Protein AF-A0A848YBZ4-F1 (afdb_monomer_lite)

pLDDT: mean 90.01, std 12.54, range [39.25, 97.88]

Sequence (91 aa):
ARVETELDWLDDVIADGRPFLAGDKFTRADIAVASLLSPFARPDAMPLYQRMEFPPNLAADLARWQSRPTLQWVANIYTHHRKRSPRSTPR

Radius of gyration: 14.21 Å; chains: 1; bounding box: 45×28×31 Å

Structure (mmCIF, N/CA/C/O backbone):
data_AF-A0A848YBZ4-F1
#
_entry.id   AF-A0A848YBZ4-F1
#
loop_
_atom_site.group_PDB
_atom_site.id
_atom_site.type_symbol
_atom_site.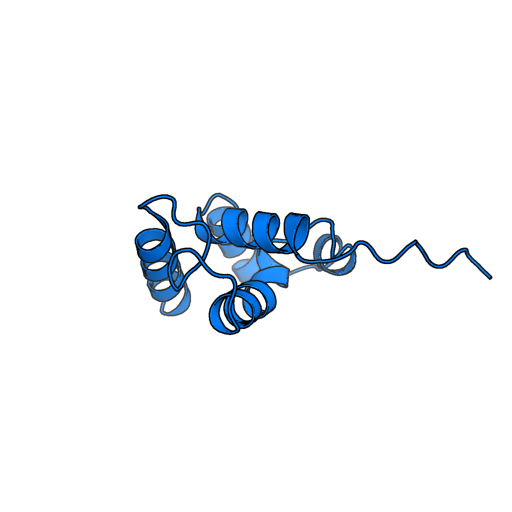label_atom_id
_atom_site.label_alt_id
_atom_site.label_comp_id
_atom_site.label_asym_id
_atom_site.label_entity_id
_atom_site.label_seq_id
_atom_site.pdbx_PDB_ins_code
_atom_site.Cartn_x
_atom_site.Cartn_y
_atom_site.Cartn_z
_atom_site.occupancy
_atom_site.B_iso_or_equiv
_atom_site.auth_seq_id
_atom_site.auth_comp_id
_atom_site.auth_asym_id
_atom_site.auth_atom_id
_atom_site.pdbx_PDB_model_num
ATOM 1 N N . ALA A 1 1 ? -1.676 -13.000 -12.623 1.00 82.38 1 ALA A N 1
ATOM 2 C CA . ALA A 1 1 ? -0.849 -13.967 -11.841 1.00 82.38 1 ALA A CA 1
ATOM 3 C C . ALA A 1 1 ? -1.304 -14.005 -10.374 1.00 82.38 1 ALA A C 1
ATOM 5 O O . ALA A 1 1 ? -2.046 -13.114 -9.992 1.00 82.38 1 ALA A O 1
ATOM 6 N N . ARG A 1 2 ? -0.875 -14.972 -9.532 1.00 94.00 2 ARG A N 1
ATOM 7 C CA . ARG A 1 2 ? -1.336 -15.062 -8.119 1.00 94.00 2 ARG A CA 1
ATOM 8 C C . ARG A 1 2 ? -1.152 -13.751 -7.343 1.00 94.00 2 ARG A C 1
ATOM 10 O O . ARG A 1 2 ? -2.053 -13.367 -6.618 1.00 94.00 2 ARG A O 1
ATOM 17 N N . VAL A 1 3 ? -0.028 -13.057 -7.535 1.00 92.62 3 VAL A N 1
ATOM 18 C CA . VAL A 1 3 ? 0.242 -11.758 -6.890 1.00 92.62 3 VAL A CA 1
ATOM 19 C C . VAL A 1 3 ? -0.790 -10.700 -7.279 1.00 92.62 3 VAL A C 1
ATOM 21 O O . VAL A 1 3 ? -1.275 -9.988 -6.413 1.00 92.62 3 VAL A O 1
ATOM 24 N N . GLU A 1 4 ? -1.159 -10.614 -8.557 1.00 94.06 4 GLU A N 1
ATOM 25 C CA . GLU A 1 4 ? -2.151 -9.635 -9.019 1.00 94.06 4 GLU A CA 1
ATOM 26 C C . GLU A 1 4 ? -3.521 -9.902 -8.402 1.00 94.06 4 GLU A C 1
ATOM 28 O O . GLU A 1 4 ? -4.131 -8.964 -7.918 1.00 94.06 4 GLU A O 1
ATOM 33 N N . THR A 1 5 ? -3.944 -11.166 -8.307 1.00 96.94 5 THR A N 1
ATOM 34 C CA . THR A 1 5 ? -5.208 -11.529 -7.648 1.00 96.94 5 THR A CA 1
ATOM 35 C C . THR A 1 5 ? -5.2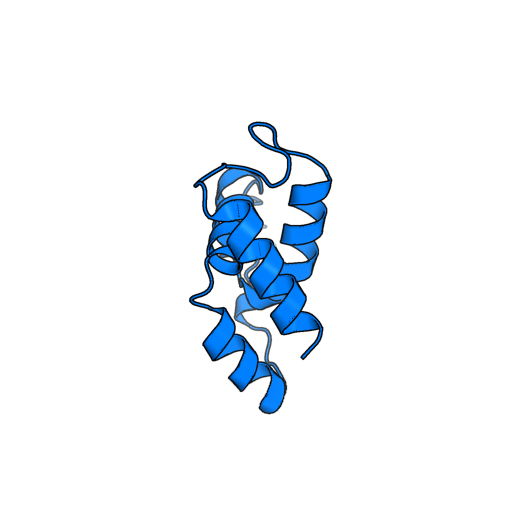35 -11.122 -6.172 1.00 96.94 5 THR A C 1
ATOM 37 O O . THR A 1 5 ? -6.258 -10.655 -5.686 1.00 96.94 5 THR A O 1
ATOM 40 N N . GLU A 1 6 ? -4.120 -11.268 -5.450 1.00 96.88 6 GLU A N 1
ATOM 41 C CA . GLU A 1 6 ? -4.039 -10.809 -4.054 1.00 96.88 6 GLU A CA 1
ATOM 42 C C . GLU A 1 6 ? -4.030 -9.278 -3.946 1.00 96.88 6 GLU A C 1
ATOM 44 O O . GLU A 1 6 ? -4.582 -8.725 -2.999 1.00 96.88 6 GLU A O 1
ATOM 49 N N . LEU A 1 7 ? -3.423 -8.581 -4.913 1.00 97.06 7 LEU A N 1
ATOM 50 C CA . LEU A 1 7 ? -3.474 -7.119 -4.979 1.00 97.06 7 LEU A CA 1
ATOM 51 C C . LEU A 1 7 ? -4.880 -6.617 -5.340 1.00 97.06 7 LEU A C 1
ATOM 53 O O . LEU A 1 7 ? -5.306 -5.616 -4.777 1.00 97.06 7 LEU A O 1
ATOM 57 N N . ASP A 1 8 ? -5.601 -7.312 -6.227 1.00 97.81 8 ASP A N 1
ATOM 58 C CA . ASP A 1 8 ? -7.003 -7.020 -6.557 1.00 97.81 8 ASP A CA 1
ATOM 59 C C . ASP A 1 8 ? -7.870 -7.159 -5.298 1.00 97.81 8 ASP A C 1
ATOM 61 O O . ASP A 1 8 ? -8.609 -6.245 -4.944 1.00 97.81 8 ASP A O 1
ATOM 65 N N . TRP A 1 9 ? -7.702 -8.257 -4.555 1.00 97.38 9 TRP A N 1
ATOM 66 C CA . TRP A 1 9 ? -8.414 -8.467 -3.296 1.00 97.38 9 TRP A CA 1
ATOM 67 C C . TRP A 1 9 ? -8.090 -7.398 -2.243 1.00 97.38 9 TRP A C 1
ATOM 69 O O . TRP A 1 9 ? -8.994 -6.918 -1.561 1.00 97.38 9 TRP A O 1
ATOM 79 N N . LEU A 1 10 ? -6.821 -6.996 -2.099 1.00 97.69 10 LEU A N 1
ATOM 80 C CA . LEU A 1 10 ? -6.451 -5.918 -1.177 1.00 97.69 10 LEU A CA 1
ATOM 81 C C . LEU A 1 10 ? -7.066 -4.576 -1.585 1.00 97.69 10 LEU A C 1
ATOM 83 O O . LEU A 1 10 ? -7.536 -3.855 -0.706 1.00 97.69 10 LEU A O 1
ATOM 87 N N . ASP A 1 11 ? -7.100 -4.268 -2.886 1.00 97.88 11 ASP A N 1
ATOM 88 C CA . ASP A 1 11 ? -7.744 -3.058 -3.402 1.00 97.88 11 ASP A CA 1
ATOM 89 C C . ASP A 1 11 ? -9.242 -3.048 -3.049 1.00 97.88 11 ASP A C 1
ATOM 91 O O . ASP A 1 11 ? -9.738 -2.029 -2.568 1.00 97.88 11 ASP A O 1
ATOM 95 N N . ASP A 1 12 ? -9.935 -4.184 -3.182 1.00 97.44 12 ASP A N 1
ATOM 96 C CA . ASP A 1 12 ? -11.341 -4.333 -2.784 1.00 97.44 12 ASP A CA 1
ATOM 97 C C . ASP A 1 12 ? -11.543 -4.174 -1.267 1.00 97.44 12 ASP A C 1
ATOM 99 O O . ASP A 1 12 ? -12.497 -3.530 -0.823 1.00 97.44 12 ASP A O 1
ATOM 103 N N . VAL A 1 13 ? -10.640 -4.727 -0.448 1.00 95.75 13 VAL A N 1
ATOM 104 C CA . VAL A 1 13 ? -10.715 -4.635 1.022 1.00 95.75 13 VAL A CA 1
ATOM 105 C C . VAL A 1 13 ? -10.662 -3.188 1.506 1.00 95.75 13 VAL A C 1
ATOM 107 O O . VAL A 1 13 ? -11.323 -2.862 2.492 1.00 95.75 13 VAL A O 1
ATOM 110 N N . ILE A 1 14 ? -9.883 -2.331 0.844 1.00 96.50 14 ILE A N 1
ATOM 111 C CA . ILE A 1 14 ? -9.719 -0.920 1.225 1.00 96.50 14 ILE A CA 1
ATOM 112 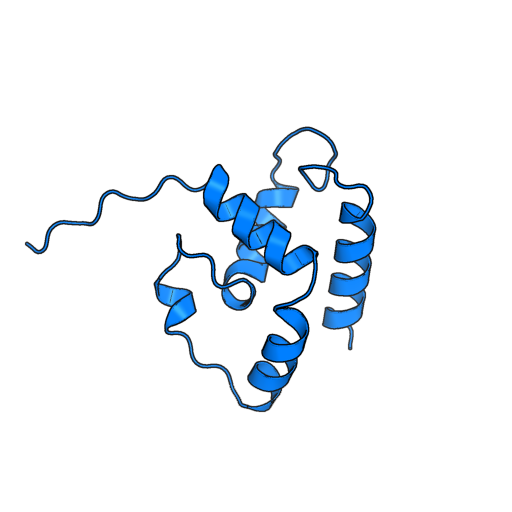C C . ILE A 1 14 ? -10.602 0.038 0.414 1.00 96.50 14 ILE A C 1
ATOM 114 O O . ILE A 1 14 ? -10.570 1.246 0.656 1.00 96.50 14 ILE A O 1
ATOM 118 N N . ALA A 1 15 ? -11.391 -0.473 -0.536 1.00 96.19 15 ALA A N 1
ATOM 119 C CA . ALA A 1 15 ? -12.191 0.336 -1.456 1.00 96.19 15 ALA A CA 1
ATOM 120 C C . ALA A 1 15 ? -13.250 1.202 -0.753 1.00 96.19 15 ALA A C 1
ATOM 122 O O . ALA A 1 15 ? -13.657 2.235 -1.283 1.00 96.19 15 ALA A O 1
ATOM 123 N N . ASP A 1 16 ? -13.679 0.816 0.451 1.00 94.12 16 ASP A N 1
ATOM 124 C CA . ASP A 1 16 ? -14.628 1.581 1.267 1.00 94.12 16 ASP A CA 1
ATOM 125 C C . ASP A 1 16 ? -13.996 2.772 2.012 1.00 94.12 16 ASP A C 1
ATOM 127 O O . ASP A 1 16 ? -14.680 3.472 2.759 1.00 94.12 16 ASP A O 1
ATOM 131 N N . GLY A 1 17 ? -12.699 3.023 1.810 1.00 92.44 17 GLY A N 1
ATOM 132 C CA . GLY A 1 17 ? -11.985 4.143 2.413 1.00 92.44 17 GLY A CA 1
ATOM 133 C C . GLY A 1 17 ? -11.624 3.933 3.883 1.00 92.44 17 GLY A C 1
ATOM 134 O O . GLY A 1 17 ? -11.238 4.894 4.554 1.00 92.44 17 GLY A O 1
ATOM 135 N N . ARG A 1 18 ? -11.731 2.701 4.403 1.00 93.75 18 ARG A N 1
ATOM 136 C CA . ARG A 1 18 ? -11.260 2.376 5.754 1.00 93.75 18 ARG A CA 1
ATOM 137 C C . ARG A 1 18 ? -9.780 2.747 5.933 1.00 93.75 18 ARG A C 1
ATOM 139 O O . ARG A 1 18 ? -8.979 2.583 5.010 1.00 93.75 18 ARG A O 1
ATOM 146 N N . PRO A 1 19 ? -9.373 3.198 7.131 1.00 94.06 19 PRO A N 1
ATOM 147 C CA . PRO A 1 19 ? -7.982 3.570 7.370 1.00 94.06 19 PRO A CA 1
ATOM 148 C C . PRO A 1 19 ? -7.053 2.348 7.444 1.00 94.06 19 PRO A C 1
ATOM 150 O O . PRO A 1 19 ? -5.880 2.452 7.083 1.00 94.06 19 PRO A O 1
ATOM 153 N N . PHE A 1 20 ? -7.561 1.193 7.890 1.00 96.75 20 PHE A N 1
ATOM 154 C CA . PHE A 1 20 ? -6.781 -0.016 8.165 1.00 96.75 20 PHE A CA 1
ATOM 155 C C . PHE A 1 20 ? -7.513 -1.277 7.699 1.00 96.75 20 PHE A C 1
ATOM 157 O O . PHE A 1 20 ? -8.735 -1.298 7.571 1.00 96.75 20 PHE A O 1
ATOM 164 N N . LEU A 1 21 ? -6.780 -2.369 7.497 1.00 96.12 21 LEU A N 1
ATOM 165 C CA . LEU A 1 21 ? -7.312 -3.626 6.962 1.00 96.12 21 LEU A CA 1
ATOM 166 C C . LEU A 1 21 ? -8.365 -4.264 7.879 1.00 96.12 21 LEU A C 1
ATOM 168 O O . LEU A 1 21 ? -9.325 -4.866 7.400 1.00 96.12 21 LEU A O 1
ATOM 172 N N . ALA A 1 22 ? -8.207 -4.103 9.196 1.00 92.94 22 ALA A N 1
ATOM 173 C CA . ALA A 1 22 ? -9.115 -4.627 10.217 1.00 92.94 22 ALA A CA 1
ATOM 174 C C . ALA A 1 22 ? -10.112 -3.571 10.744 1.00 92.94 22 ALA A C 1
ATOM 176 O O . ALA A 1 22 ? -10.540 -3.649 11.896 1.00 92.94 22 ALA A O 1
ATOM 177 N N . GLY A 1 23 ? -10.468 -2.578 9.921 1.00 89.75 23 GLY A N 1
ATOM 178 C CA . GLY A 1 23 ? -11.433 -1.532 10.263 1.00 89.75 23 GLY A CA 1
ATOM 179 C C . GLY A 1 23 ? -10.764 -0.231 10.708 1.00 89.75 23 GLY A C 1
ATOM 180 O O . GLY A 1 23 ? -9.991 0.364 9.962 1.00 89.75 23 GLY A O 1
ATOM 181 N N . ASP A 1 24 ? -11.087 0.241 11.912 1.00 93.12 24 ASP A N 1
ATOM 182 C CA . ASP A 1 24 ? -10.716 1.572 12.416 1.00 93.12 24 ASP A CA 1
ATOM 183 C C . ASP A 1 24 ? -9.436 1.597 13.270 1.00 93.12 24 ASP A C 1
ATOM 185 O O . ASP A 1 24 ? -8.965 2.666 13.663 1.00 93.12 24 ASP A O 1
ATOM 189 N N . LYS A 1 25 ? -8.833 0.433 13.537 1.00 94.88 25 LYS A N 1
ATOM 190 C CA . LYS A 1 25 ? -7.630 0.302 14.371 1.00 94.88 25 LYS A CA 1
ATOM 191 C C . LYS A 1 25 ? -6.440 -0.213 13.581 1.00 94.88 25 LYS A C 1
ATOM 193 O O . LYS A 1 25 ? -6.558 -1.162 12.815 1.00 94.88 25 LYS A O 1
ATOM 198 N N . PHE A 1 26 ? -5.274 0.366 13.858 1.00 96.69 26 PHE A N 1
ATOM 199 C CA . PHE A 1 26 ? -4.000 -0.112 13.332 1.00 96.69 26 PHE A CA 1
ATOM 200 C C . PHE A 1 26 ? -3.582 -1.407 14.036 1.00 96.69 26 PHE A C 1
ATOM 202 O O . PHE A 1 26 ? -3.521 -1.471 15.267 1.00 96.69 26 PHE A O 1
ATOM 209 N N . THR A 1 27 ? -3.275 -2.442 13.260 1.00 96.81 27 THR A N 1
ATOM 210 C CA . THR A 1 27 ? -3.002 -3.791 13.758 1.00 96.81 27 THR A CA 1
ATOM 211 C C . THR A 1 27 ? -1.754 -4.412 13.130 1.00 96.81 27 THR A C 1
ATOM 213 O O . THR A 1 27 ? -1.085 -3.859 12.259 1.00 96.81 27 THR A O 1
ATOM 216 N N . ARG A 1 28 ? -1.442 -5.638 13.565 1.00 97.50 28 ARG A N 1
ATOM 217 C CA . ARG A 1 28 ? -0.380 -6.459 12.969 1.00 97.50 28 ARG A CA 1
ATOM 218 C C . ARG A 1 28 ? -0.646 -6.803 11.502 1.00 97.50 28 ARG A C 1
ATOM 220 O O . ARG A 1 28 ? 0.322 -7.005 10.778 1.00 97.50 28 ARG A O 1
ATOM 227 N N . ALA A 1 29 ? -1.909 -6.860 11.071 1.00 97.06 29 ALA A N 1
ATOM 228 C CA . ALA A 1 29 ? -2.239 -7.099 9.668 1.00 97.06 29 ALA A CA 1
ATOM 229 C C . ALA A 1 29 ? -1.705 -5.957 8.794 1.00 97.06 29 ALA A C 1
ATOM 231 O O . ALA A 1 29 ? -1.047 -6.203 7.786 1.00 97.06 29 ALA A O 1
ATOM 232 N N . ASP A 1 30 ? -1.886 -4.717 9.249 1.00 97.69 30 ASP A N 1
ATOM 233 C CA . ASP A 1 30 ? -1.431 -3.530 8.532 1.00 97.69 30 ASP A CA 1
ATOM 234 C C . ASP A 1 30 ? 0.092 -3.475 8.443 1.00 97.69 30 ASP A C 1
ATOM 236 O O . ASP A 1 30 ? 0.653 -3.241 7.375 1.00 97.69 30 ASP A O 1
ATOM 240 N N . ILE A 1 31 ? 0.771 -3.773 9.556 1.00 97.25 31 ILE A N 1
ATOM 241 C CA . ILE A 1 31 ? 2.234 -3.867 9.597 1.00 97.25 31 ILE A CA 1
ATOM 242 C C . ILE A 1 31 ? 2.732 -4.930 8.616 1.00 97.25 31 ILE A C 1
ATOM 244 O O . ILE A 1 31 ? 3.698 -4.681 7.895 1.00 97.25 31 ILE A O 1
ATOM 248 N N . ALA A 1 32 ? 2.100 -6.106 8.591 1.00 97.81 32 ALA A N 1
ATOM 249 C CA . ALA A 1 32 ? 2.518 -7.213 7.741 1.00 97.81 32 ALA A CA 1
ATOM 250 C C . ALA A 1 32 ? 2.386 -6.856 6.255 1.00 97.81 32 ALA A C 1
ATOM 252 O O . ALA A 1 32 ? 3.369 -6.952 5.520 1.00 97.81 32 ALA A O 1
ATOM 253 N N . VAL A 1 33 ? 1.212 -6.377 5.832 1.00 97.88 33 VAL A N 1
ATOM 254 C CA . VAL A 1 33 ? 0.966 -5.989 4.435 1.00 97.88 33 VAL A CA 1
ATOM 255 C C . VAL A 1 33 ? 1.865 -4.825 4.030 1.00 97.88 33 VAL A C 1
ATOM 257 O O . VAL A 1 33 ? 2.551 -4.912 3.011 1.00 97.88 33 VAL A O 1
ATOM 260 N N . ALA A 1 34 ? 1.950 -3.775 4.852 1.00 97.38 34 ALA A N 1
ATOM 261 C CA . ALA A 1 34 ? 2.798 -2.628 4.550 1.00 97.38 34 ALA A CA 1
ATOM 262 C C . ALA A 1 34 ? 4.274 -3.030 4.426 1.00 97.38 34 ALA A C 1
ATOM 264 O O . ALA A 1 34 ? 4.945 -2.605 3.490 1.00 97.38 34 ALA A O 1
ATOM 265 N N . SER A 1 35 ? 4.777 -3.890 5.315 1.00 96.56 35 SER A N 1
ATOM 266 C CA . SER A 1 35 ? 6.175 -4.339 5.275 1.00 96.56 35 SER A CA 1
ATOM 267 C C . SER A 1 35 ? 6.480 -5.153 4.019 1.00 96.56 35 SER A C 1
ATOM 269 O O . SER A 1 35 ? 7.472 -4.870 3.346 1.00 96.56 35 SER A O 1
ATOM 271 N N . LEU A 1 36 ? 5.616 -6.115 3.676 1.00 96.62 36 LEU A N 1
ATOM 272 C CA . LEU A 1 36 ? 5.784 -6.976 2.500 1.00 96.62 36 LEU A CA 1
ATOM 273 C C . LEU A 1 36 ? 5.741 -6.187 1.188 1.00 96.62 36 LEU A C 1
ATOM 275 O O . LEU A 1 36 ? 6.500 -6.485 0.269 1.00 96.62 36 LEU A O 1
ATOM 279 N N . LEU A 1 37 ? 4.884 -5.167 1.110 1.00 96.50 37 LEU A N 1
ATOM 280 C CA . LEU A 1 37 ? 4.686 -4.375 -0.105 1.00 96.50 37 LEU A CA 1
ATOM 281 C C . LEU A 1 37 ? 5.551 -3.107 -0.168 1.00 96.50 37 LEU A C 1
ATOM 283 O O . LEU A 1 37 ? 5.620 -2.464 -1.215 1.00 96.50 37 LEU A O 1
ATOM 287 N N . SER A 1 38 ? 6.249 -2.744 0.911 1.00 95.38 38 SER A N 1
ATOM 288 C CA . SER A 1 38 ? 7.075 -1.530 0.963 1.00 95.38 38 SER A CA 1
ATOM 289 C C . SER A 1 38 ? 8.160 -1.408 -0.120 1.00 95.38 38 SER A C 1
ATOM 291 O O . SER A 1 38 ? 8.355 -0.284 -0.591 1.00 95.38 38 SER A O 1
ATOM 293 N N . PRO A 1 39 ? 8.823 -2.483 -0.605 1.00 93.88 39 PRO A N 1
ATOM 294 C CA . PRO A 1 39 ? 9.761 -2.362 -1.724 1.00 93.88 39 PRO A CA 1
ATOM 295 C C . PRO A 1 39 ? 9.086 -1.896 -3.022 1.00 93.88 39 PRO A C 1
ATOM 297 O O . PRO A 1 39 ? 9.724 -1.252 -3.855 1.00 93.88 39 PRO A O 1
ATOM 300 N N . PHE A 1 40 ? 7.795 -2.199 -3.182 1.00 94.12 40 PHE A N 1
ATOM 301 C CA . PHE A 1 40 ? 7.006 -1.831 -4.354 1.00 94.12 40 PHE A CA 1
ATOM 302 C C . PHE A 1 40 ? 6.365 -0.450 -4.198 1.00 94.12 40 PHE A C 1
ATOM 304 O O . PHE A 1 40 ? 6.424 0.365 -5.113 1.00 94.12 40 PHE A O 1
ATOM 311 N N . ALA A 1 41 ? 5.815 -0.153 -3.018 1.00 94.50 41 ALA A N 1
ATOM 312 C CA . ALA A 1 41 ? 5.231 1.154 -2.716 1.00 94.50 41 ALA A CA 1
ATOM 313 C C . ALA A 1 41 ? 6.277 2.278 -2.603 1.00 94.50 41 ALA A C 1
ATOM 315 O O . ALA A 1 41 ? 5.927 3.448 -2.718 1.00 94.50 41 ALA A O 1
ATOM 316 N N . ARG A 1 42 ? 7.551 1.931 -2.361 1.00 93.50 42 ARG A N 1
ATOM 317 C CA . ARG A 1 42 ? 8.691 2.859 -2.253 1.00 93.50 42 ARG A CA 1
ATOM 318 C C . ARG A 1 42 ? 8.387 4.089 -1.375 1.00 93.50 42 ARG A C 1
ATOM 320 O O . ARG A 1 42 ? 8.495 5.219 -1.842 1.00 93.50 42 ARG A O 1
ATOM 327 N N . PRO A 1 43 ? 8.015 3.908 -0.096 1.00 93.06 43 PRO A N 1
ATOM 328 C CA . PRO A 1 43 ? 7.694 5.038 0.768 1.00 93.06 43 PRO A CA 1
ATOM 329 C C . PRO A 1 43 ? 8.933 5.902 1.048 1.00 93.06 43 PRO A C 1
ATOM 331 O O . PRO A 1 43 ? 10.026 5.378 1.264 1.00 93.06 43 PRO A O 1
ATOM 334 N N . ASP A 1 44 ? 8.757 7.220 1.171 1.00 90.62 44 ASP A N 1
ATOM 335 C CA . ASP A 1 44 ? 9.837 8.178 1.483 1.00 90.62 44 ASP A CA 1
ATOM 336 C C . ASP A 1 44 ? 10.563 7.884 2.802 1.00 90.62 44 ASP A C 1
ATOM 338 O O . ASP A 1 44 ? 11.746 8.191 2.972 1.00 90.62 44 ASP A O 1
ATOM 342 N N . ALA A 1 45 ? 9.863 7.256 3.750 1.00 89.31 45 ALA A N 1
ATOM 343 C CA . ALA A 1 45 ? 10.439 6.786 5.006 1.00 89.31 45 ALA A CA 1
ATOM 344 C C . ALA A 1 45 ? 11.465 5.648 4.818 1.00 89.31 45 ALA A C 1
ATOM 346 O O . ALA A 1 45 ? 12.167 5.305 5.772 1.00 89.31 45 A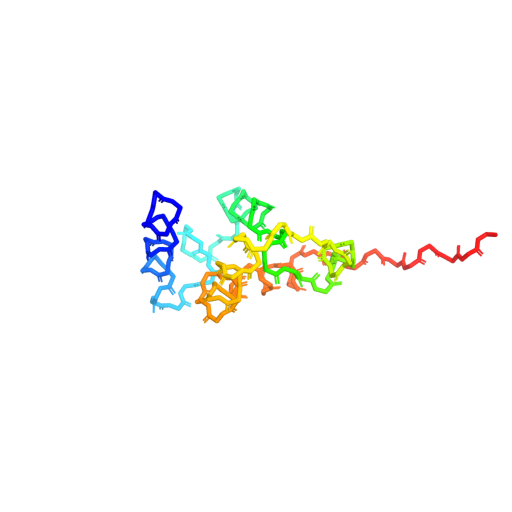LA A O 1
ATOM 347 N N . MET A 1 46 ? 11.571 5.080 3.609 1.00 89.94 46 MET A N 1
ATOM 348 C CA . MET A 1 46 ? 12.525 4.042 3.214 1.00 89.94 46 MET A CA 1
ATOM 349 C C . MET A 1 46 ? 13.324 4.441 1.961 1.00 89.94 46 MET A C 1
ATOM 351 O O . MET A 1 46 ? 13.127 3.870 0.885 1.00 89.94 46 MET A O 1
ATOM 355 N N . PRO A 1 47 ? 14.314 5.348 2.088 1.00 88.94 47 PRO A N 1
ATOM 356 C CA . PRO A 1 47 ? 15.142 5.783 0.958 1.00 88.94 47 PRO A CA 1
ATOM 357 C C . PRO A 1 47 ? 15.891 4.650 0.243 1.00 88.94 47 PRO A C 1
ATOM 359 O O . PRO A 1 47 ? 16.273 4.803 -0.914 1.00 88.94 47 PRO A O 1
ATOM 362 N N . LEU A 1 48 ? 16.107 3.512 0.913 1.00 90.25 48 LEU A N 1
ATOM 363 C CA . LEU A 1 48 ? 16.709 2.326 0.305 1.00 90.25 48 LEU A CA 1
ATOM 364 C C . LEU A 1 48 ? 15.880 1.814 -0.882 1.00 90.25 48 LEU A C 1
ATOM 366 O O . LEU A 1 48 ? 16.445 1.512 -1.929 1.00 90.25 48 LEU A O 1
ATOM 370 N N . TYR A 1 49 ? 14.553 1.756 -0.748 1.00 90.56 49 TYR A N 1
ATOM 371 C CA . TYR A 1 49 ? 13.683 1.220 -1.800 1.00 90.56 49 TYR A CA 1
ATOM 372 C C . TYR A 1 49 ? 13.577 2.148 -3.011 1.00 90.56 49 TYR A C 1
ATOM 374 O O . TYR A 1 49 ? 13.358 1.673 -4.121 1.00 90.56 49 TYR A O 1
ATOM 382 N N . GLN A 1 50 ? 13.835 3.446 -2.834 1.00 86.88 50 GLN A N 1
ATOM 383 C CA . GLN A 1 50 ? 13.927 4.393 -3.950 1.00 86.88 50 GLN A CA 1
ATOM 384 C C . GLN A 1 50 ? 15.116 4.106 -4.877 1.00 86.88 50 GLN A C 1
ATOM 386 O O . GLN A 1 50 ? 15.073 4.434 -6.058 1.00 86.88 50 GLN A O 1
ATOM 391 N N . ARG A 1 51 ? 16.177 3.483 -4.349 1.00 89.25 51 ARG A N 1
ATOM 392 C CA . ARG A 1 51 ? 17.409 3.157 -5.086 1.00 89.25 51 ARG A CA 1
ATOM 393 C C . ARG A 1 51 ? 17.464 1.702 -5.544 1.00 89.25 51 ARG A C 1
ATOM 395 O O . ARG A 1 51 ? 18.456 1.289 -6.131 1.00 89.25 51 ARG A O 1
ATOM 402 N N . MET A 1 52 ? 16.442 0.914 -5.221 1.00 90.69 52 MET A N 1
ATOM 403 C CA . MET A 1 52 ? 16.395 -0.494 -5.581 1.00 90.69 52 MET A CA 1
ATOM 404 C C . MET A 1 52 ? 16.048 -0.637 -7.063 1.00 90.69 52 MET A C 1
ATOM 406 O O . MET A 1 52 ? 15.048 -0.090 -7.540 1.00 90.69 52 MET A O 1
ATOM 410 N N . GLU A 1 53 ? 16.867 -1.396 -7.779 1.00 91.56 53 GLU A N 1
ATOM 411 C CA . GLU A 1 53 ? 16.620 -1.776 -9.166 1.00 91.56 53 GLU A CA 1
ATOM 412 C C . GLU A 1 53 ? 15.950 -3.150 -9.215 1.00 91.56 53 GLU A C 1
ATOM 414 O O . GLU A 1 53 ? 16.274 -4.045 -8.432 1.00 91.56 53 GLU A O 1
ATOM 419 N N . PHE A 1 54 ? 14.997 -3.309 -10.132 1.00 89.94 54 PHE A N 1
ATOM 420 C CA . PHE A 1 54 ? 14.280 -4.563 -10.342 1.00 89.94 54 PHE A CA 1
ATOM 421 C C . PHE A 1 54 ? 14.577 -5.110 -11.741 1.00 89.94 54 PHE A C 1
ATOM 423 O O . PHE A 1 54 ? 14.750 -4.321 -12.673 1.00 89.94 54 PHE A O 1
ATOM 430 N N . PRO A 1 55 ? 14.594 -6.444 -11.921 1.00 93.38 55 PRO A N 1
ATOM 431 C CA . PRO A 1 55 ? 14.669 -7.053 -13.244 1.00 93.38 55 PRO A CA 1
ATOM 432 C C . PRO A 1 55 ? 13.573 -6.512 -14.186 1.00 93.38 55 PRO A C 1
ATOM 434 O O . PRO A 1 55 ? 12.480 -6.196 -13.707 1.00 93.38 55 PRO A O 1
ATOM 437 N N . PRO A 1 56 ? 13.810 -6.427 -15.512 1.00 91.00 56 PRO A N 1
ATOM 438 C CA . PRO A 1 56 ? 12.909 -5.730 -16.439 1.00 91.00 56 PRO A CA 1
ATOM 439 C C . PRO A 1 56 ? 11.448 -6.195 -16.404 1.00 91.00 56 PRO A C 1
ATOM 441 O O . PRO A 1 56 ? 10.535 -5.376 -16.481 1.00 91.00 56 PRO A O 1
ATOM 444 N N . ASN A 1 57 ? 11.216 -7.499 -16.245 1.00 88.44 57 ASN A N 1
ATOM 445 C CA . ASN A 1 57 ? 9.874 -8.069 -16.121 1.00 88.44 57 ASN A CA 1
ATOM 446 C C . ASN A 1 57 ? 9.143 -7.546 -14.875 1.00 88.44 57 ASN A C 1
ATOM 448 O O . ASN A 1 57 ? 8.015 -7.074 -14.975 1.00 88.44 57 ASN A O 1
ATOM 452 N N . LEU A 1 58 ? 9.811 -7.547 -13.720 1.00 90.19 58 LEU A N 1
ATOM 453 C CA . LEU A 1 58 ? 9.239 -7.028 -12.481 1.00 90.19 58 LEU A CA 1
ATOM 454 C C . LEU A 1 58 ? 9.112 -5.499 -12.505 1.00 90.19 58 LEU A C 1
ATOM 456 O O . LEU A 1 58 ? 8.169 -4.958 -11.939 1.00 90.19 58 LEU A O 1
ATOM 460 N N . ALA A 1 59 ? 10.022 -4.787 -13.174 1.00 91.19 59 ALA A N 1
ATOM 461 C CA . ALA A 1 59 ? 9.924 -3.337 -13.336 1.00 91.19 59 ALA A CA 1
ATOM 462 C C . ALA A 1 59 ? 8.669 -2.932 -14.132 1.00 91.19 59 ALA A C 1
ATOM 464 O O . ALA A 1 59 ? 7.996 -1.967 -13.765 1.00 91.19 59 ALA A O 1
ATOM 465 N N . ALA A 1 60 ? 8.317 -3.691 -15.177 1.00 90.25 60 ALA A N 1
ATOM 466 C CA . ALA A 1 60 ? 7.090 -3.475 -15.941 1.00 90.25 60 ALA A CA 1
ATOM 467 C C . ALA A 1 60 ? 5.831 -3.727 -15.097 1.00 90.25 60 ALA A C 1
ATOM 469 O O . ALA A 1 60 ? 4.859 -2.979 -15.202 1.00 90.25 60 ALA A O 1
ATOM 470 N N . ASP A 1 61 ? 5.844 -4.754 -14.246 1.00 91.88 61 ASP A N 1
ATOM 471 C CA . ASP A 1 61 ? 4.756 -5.032 -13.300 1.00 91.88 61 ASP A CA 1
ATOM 472 C C . ASP A 1 61 ? 4.629 -3.919 -12.260 1.00 91.88 61 ASP A C 1
ATOM 474 O O . ASP A 1 61 ? 3.541 -3.394 -12.027 1.00 91.88 61 ASP A O 1
ATOM 478 N N . LEU A 1 62 ? 5.760 -3.475 -11.715 1.00 90.62 62 LEU A N 1
ATOM 479 C CA . LEU A 1 62 ? 5.808 -2.411 -10.729 1.00 90.62 62 LEU A CA 1
ATOM 480 C C . LEU A 1 62 ? 5.248 -1.094 -11.272 1.00 90.62 62 LEU A C 1
ATOM 482 O O . LEU A 1 62 ? 4.499 -0.423 -10.568 1.00 90.62 62 LEU A O 1
ATOM 486 N N . ALA A 1 63 ? 5.567 -0.740 -12.519 1.00 89.44 63 ALA A N 1
ATOM 487 C CA . ALA A 1 63 ? 5.018 0.450 -13.163 1.00 89.44 63 ALA A CA 1
ATOM 488 C C . ALA A 1 63 ? 3.480 0.415 -13.223 1.00 89.44 63 ALA A C 1
ATOM 490 O O . ALA A 1 63 ? 2.838 1.437 -12.993 1.00 89.44 63 ALA A O 1
ATOM 491 N N . ARG A 1 64 ? 2.882 -0.763 -13.458 1.00 90.62 64 ARG A N 1
ATOM 492 C CA . ARG A 1 64 ? 1.419 -0.944 -13.419 1.00 90.62 64 ARG A CA 1
ATOM 493 C C . ARG A 1 64 ? 0.873 -0.891 -11.995 1.00 90.62 64 ARG A C 1
ATOM 495 O O . ARG A 1 64 ? -0.227 -0.396 -11.777 1.00 90.62 64 ARG A O 1
ATOM 502 N N . TRP A 1 65 ? 1.617 -1.411 -11.022 1.00 93.94 65 TRP A N 1
ATOM 503 C CA . TRP A 1 65 ? 1.154 -1.475 -9.636 1.00 93.94 65 TRP A CA 1
ATOM 504 C C . TRP A 1 65 ? 1.264 -0.147 -8.886 1.00 93.94 65 TRP A C 1
ATOM 506 O O . TRP A 1 65 ? 0.515 0.059 -7.936 1.00 93.94 65 TRP A O 1
ATOM 516 N N . GLN A 1 66 ? 2.144 0.770 -9.300 1.00 89.38 66 GLN A N 1
ATOM 517 C CA . GLN A 1 66 ? 2.350 2.060 -8.624 1.00 89.38 66 GLN A CA 1
ATOM 518 C C . GLN A 1 66 ? 1.073 2.899 -8.480 1.00 89.38 66 GLN A C 1
ATOM 520 O O . GLN A 1 66 ? 0.929 3.622 -7.497 1.00 89.38 66 GLN A O 1
ATOM 525 N N . SER A 1 67 ? 0.132 2.797 -9.422 1.00 91.31 67 SER A N 1
ATOM 526 C CA . SER A 1 67 ? -1.141 3.522 -9.359 1.00 91.31 67 SER A CA 1
ATOM 527 C C . SER A 1 67 ? -2.225 2.810 -8.545 1.00 91.31 67 SER A C 1
ATOM 529 O O . SER A 1 67 ? -3.330 3.338 -8.442 1.00 91.31 67 SER A O 1
ATOM 531 N N . ARG A 1 68 ? -1.959 1.615 -7.998 1.00 96.75 68 ARG A N 1
ATOM 532 C CA . ARG A 1 68 ? -2.971 0.836 -7.273 1.00 96.75 68 ARG A CA 1
ATOM 533 C C . ARG A 1 68 ? -3.288 1.460 -5.910 1.00 96.75 68 ARG A C 1
ATOM 535 O O . ARG A 1 68 ? -2.349 1.869 -5.213 1.00 96.75 68 ARG A O 1
ATOM 542 N N . PRO A 1 69 ? -4.568 1.462 -5.488 1.00 97.38 69 PRO A N 1
ATOM 543 C CA . PRO A 1 69 ? -4.978 1.922 -4.162 1.00 97.38 69 PRO A CA 1
ATOM 544 C C . PRO A 1 69 ? -4.150 1.302 -3.035 1.00 97.38 69 PRO A C 1
ATOM 546 O O . PRO A 1 69 ? -3.687 2.018 -2.148 1.00 97.38 69 PRO A O 1
ATOM 549 N N . THR A 1 70 ? -3.868 -0.002 -3.103 1.00 97.56 70 THR A N 1
ATOM 550 C CA . THR A 1 70 ? -3.101 -0.709 -2.071 1.00 97.56 70 THR A CA 1
ATOM 551 C C . THR A 1 70 ? -1.689 -0.151 -1.917 1.00 97.56 70 THR A C 1
ATOM 553 O O . THR A 1 70 ? -1.236 0.044 -0.791 1.00 97.56 70 THR A O 1
ATOM 556 N N . LEU A 1 71 ? -0.972 0.161 -3.004 1.00 97.00 71 LEU A N 1
ATOM 557 C CA . LEU A 1 71 ? 0.390 0.698 -2.879 1.00 97.00 71 LEU A CA 1
ATOM 558 C C . LEU A 1 71 ? 0.398 2.133 -2.342 1.00 97.00 71 LEU A C 1
ATOM 560 O O . LEU A 1 71 ? 1.276 2.485 -1.551 1.00 97.00 71 LEU A O 1
ATOM 564 N N . GLN A 1 72 ? -0.604 2.936 -2.696 1.00 95.75 72 GLN A N 1
ATOM 565 C CA . GLN A 1 72 ? -0.790 4.268 -2.114 1.00 95.75 72 GLN A CA 1
ATOM 566 C C . GLN A 1 72 ? -1.123 4.176 -0.620 1.00 95.75 72 GLN A C 1
ATOM 568 O O . GLN A 1 72 ? -0.544 4.894 0.196 1.00 95.75 72 GLN A O 1
ATOM 573 N N . TRP A 1 73 ? -1.993 3.237 -0.241 1.00 97.38 73 TRP A N 1
ATOM 574 C CA . TRP A 1 73 ? -2.313 2.954 1.153 1.00 97.38 73 TRP A CA 1
ATOM 575 C C . TRP A 1 73 ? -1.061 2.548 1.943 1.00 97.38 73 TRP A C 1
ATOM 577 O O . TRP A 1 73 ? -0.810 3.104 3.011 1.00 97.38 73 TRP A O 1
ATOM 587 N N . VAL A 1 7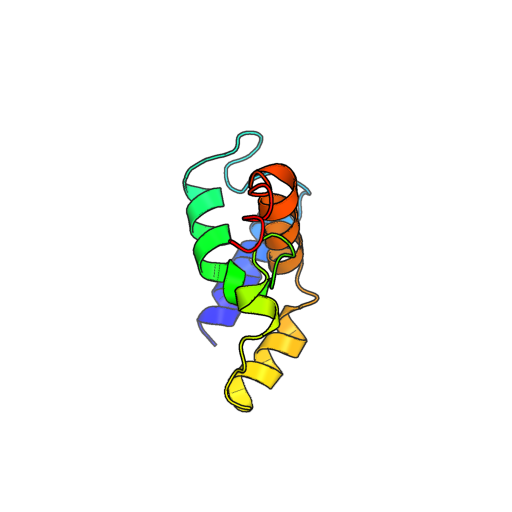4 ? -0.197 1.686 1.394 1.00 97.56 74 VAL A N 1
ATOM 588 C CA . VAL A 1 74 ? 1.087 1.329 2.026 1.00 97.56 74 VAL A CA 1
ATOM 589 C C . VAL A 1 74 ? 1.966 2.565 2.239 1.00 97.56 74 VAL A C 1
ATOM 591 O O . VAL A 1 74 ? 2.509 2.751 3.332 1.00 97.56 74 VAL A O 1
ATOM 594 N N . ALA A 1 75 ? 2.097 3.437 1.235 1.00 95.25 75 ALA A N 1
ATOM 595 C CA . ALA A 1 75 ? 2.864 4.677 1.368 1.00 95.25 75 ALA A CA 1
ATOM 596 C C . ALA A 1 75 ? 2.309 5.589 2.484 1.00 95.25 75 ALA A C 1
ATOM 598 O O . ALA A 1 75 ? 3.082 6.154 3.271 1.00 95.25 75 ALA A O 1
ATOM 599 N N . ASN A 1 76 ? 0.982 5.659 2.621 1.00 95.31 76 ASN A N 1
ATOM 600 C CA . ASN A 1 76 ? 0.311 6.396 3.691 1.00 95.31 76 ASN A CA 1
ATOM 601 C C . ASN A 1 76 ? 0.569 5.771 5.070 1.00 95.31 76 ASN A C 1
ATOM 603 O O . ASN A 1 76 ? 0.931 6.492 6.002 1.00 95.31 76 ASN A O 1
ATOM 607 N N . ILE A 1 77 ? 0.488 4.441 5.207 1.00 96.75 77 ILE A N 1
ATOM 608 C CA . ILE A 1 77 ?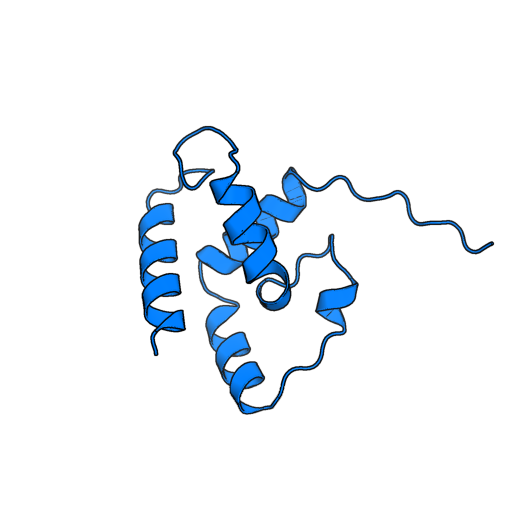 0.807 3.748 6.466 1.00 96.75 77 ILE A CA 1
ATOM 609 C C . ILE A 1 77 ? 2.222 4.095 6.936 1.00 96.75 77 ILE A C 1
ATOM 611 O O . ILE A 1 77 ? 2.424 4.436 8.103 1.00 96.75 77 ILE A O 1
ATOM 615 N N . TYR A 1 78 ? 3.205 4.076 6.034 1.00 95.50 78 TYR A N 1
ATOM 616 C CA . TYR A 1 78 ? 4.572 4.470 6.377 1.00 95.50 78 TYR A CA 1
ATOM 617 C C . TYR A 1 78 ? 4.669 5.938 6.786 1.00 95.50 78 TYR A C 1
ATOM 619 O O . TYR A 1 78 ? 5.327 6.244 7.780 1.00 95.50 78 TYR A O 1
ATOM 627 N N . THR A 1 79 ? 4.010 6.833 6.056 1.00 93.06 79 THR A N 1
ATOM 628 C CA . THR A 1 79 ? 4.018 8.273 6.345 1.00 93.06 79 THR A CA 1
ATOM 629 C C . THR A 1 79 ? 3.462 8.581 7.736 1.00 93.06 79 THR A C 1
ATOM 631 O O . THR A 1 79 ? 4.044 9.384 8.464 1.00 93.06 79 THR A O 1
ATOM 634 N N . HIS A 1 80 ? 2.377 7.915 8.135 1.00 93.38 80 HIS A N 1
ATOM 635 C CA . HIS A 1 80 ? 1.690 8.197 9.396 1.00 93.38 80 HIS A CA 1
ATOM 636 C C . HIS A 1 80 ? 2.233 7.414 10.596 1.00 93.38 80 HIS A C 1
ATOM 638 O O . HIS A 1 80 ? 2.246 7.938 11.710 1.00 93.38 80 HIS A O 1
ATOM 644 N N . HIS A 1 81 ? 2.699 6.177 10.397 1.00 93.38 81 HIS A N 1
ATOM 645 C CA . HIS A 1 81 ? 3.047 5.282 11.508 1.00 93.38 81 HIS A CA 1
ATOM 646 C C . HIS A 1 81 ? 4.541 5.008 11.648 1.00 93.38 81 HIS A C 1
ATOM 648 O O . HIS A 1 81 ? 4.982 4.568 12.716 1.00 93.38 81 HIS A O 1
ATOM 654 N N . ARG A 1 82 ? 5.358 5.293 10.628 1.00 86.69 82 ARG A N 1
ATOM 655 C CA . ARG A 1 82 ? 6.808 5.179 10.767 1.00 86.69 82 ARG A CA 1
ATOM 656 C C . ARG A 1 82 ? 7.403 6.517 11.170 1.00 86.69 82 ARG A C 1
ATOM 658 O O . ARG A 1 82 ? 7.528 7.436 10.367 1.00 86.69 82 ARG A O 1
ATOM 665 N N . LYS A 1 83 ? 7.863 6.598 12.421 1.00 78.06 83 LYS A N 1
ATOM 666 C CA . LYS A 1 83 ? 8.676 7.730 12.878 1.00 78.06 83 LYS A CA 1
ATOM 667 C C . LYS A 1 83 ? 9.877 7.880 11.945 1.00 78.06 83 LYS A C 1
ATOM 669 O O . LYS A 1 83 ? 10.648 6.933 11.768 1.00 78.06 83 LYS A O 1
ATOM 674 N N . ARG A 1 84 ? 10.049 9.069 11.363 1.00 65.00 84 ARG A N 1
ATOM 675 C CA . ARG A 1 84 ? 11.306 9.433 10.706 1.00 65.00 84 ARG A CA 1
ATOM 676 C C . ARG A 1 84 ? 12.416 9.273 11.735 1.00 65.00 84 ARG A C 1
ATOM 678 O O . ARG A 1 84 ? 12.399 9.949 12.761 1.00 65.00 84 ARG A O 1
ATOM 685 N N . SER A 1 85 ? 13.373 8.390 11.462 1.00 57.19 85 SER A N 1
ATOM 686 C CA . SER A 1 85 ? 14.620 8.427 12.216 1.00 57.19 85 SER A CA 1
ATOM 687 C C . SER A 1 85 ? 15.231 9.810 11.976 1.00 57.19 85 SER A C 1
ATOM 689 O O . SER A 1 85 ? 15.352 10.199 10.806 1.00 57.19 85 SER A O 1
ATOM 691 N N . PRO A 1 86 ? 15.586 10.583 13.019 1.00 53.12 86 PRO A N 1
ATOM 692 C CA . PRO A 1 86 ? 16.427 11.747 12.811 1.00 53.12 86 PRO A CA 1
ATOM 693 C C . PRO A 1 86 ? 17.677 11.222 12.110 1.00 53.12 86 PRO A C 1
ATOM 695 O O . PRO A 1 86 ? 18.297 10.265 12.573 1.00 53.12 86 PRO A O 1
ATOM 698 N N . ARG A 1 87 ? 17.947 11.757 10.917 1.00 56.38 87 ARG A N 1
ATOM 699 C CA . ARG A 1 87 ? 19.127 11.432 10.110 1.00 56.38 87 ARG A CA 1
ATOM 700 C C . ARG A 1 87 ? 20.317 11.302 11.056 1.00 56.38 87 ARG A C 1
ATOM 702 O O . ARG A 1 87 ? 20.601 12.249 11.784 1.00 56.38 87 ARG A O 1
ATOM 709 N N . SER A 1 88 ? 20.979 10.151 11.050 1.00 53.09 88 SER A N 1
ATOM 710 C CA . SER A 1 88 ? 22.321 10.030 11.594 1.00 53.09 88 SER A CA 1
ATOM 711 C C . SER A 1 88 ? 23.164 11.110 10.925 1.00 53.09 88 SER A C 1
ATOM 713 O O . SER A 1 88 ? 23.393 11.080 9.715 1.00 53.09 88 SER A O 1
ATOM 715 N N . THR A 1 89 ? 23.536 12.121 11.704 1.00 39.25 89 THR A N 1
ATOM 716 C CA . THR A 1 89 ? 24.554 13.100 11.343 1.00 39.25 89 THR A CA 1
ATOM 717 C C . THR A 1 89 ? 25.772 12.316 10.848 1.00 39.25 89 THR A C 1
ATOM 719 O O . THR A 1 89 ? 26.127 11.327 11.501 1.00 39.25 89 THR A O 1
ATOM 722 N N . PRO A 1 90 ? 26.387 12.678 9.708 1.00 49.28 90 PRO A N 1
ATOM 723 C CA . PRO A 1 90 ? 27.650 12.070 9.311 1.00 49.28 90 PRO A CA 1
ATOM 724 C C . PRO A 1 90 ? 28.627 12.231 10.478 1.00 49.28 90 PRO A C 1
ATOM 726 O O . PRO A 1 90 ? 28.779 13.341 10.991 1.00 49.28 90 PRO A O 1
ATOM 729 N N . ARG A 1 91 ? 29.177 11.113 10.952 1.00 42.47 91 ARG A N 1
ATOM 730 C CA . ARG A 1 91 ? 30.263 11.111 11.929 1.00 42.47 91 ARG A CA 1
ATOM 731 C C . ARG A 1 91 ? 31.575 11.326 11.188 1.00 42.47 91 ARG A C 1
ATOM 733 O O . ARG A 1 91 ? 31.687 10.770 10.073 1.00 42.47 91 ARG A O 1
#

Secondary structure (DSSP, 8-state):
-HHHHHHHHHHHHHTT--SBTTBSS--HHHHHHHHHHHHHH--TT-HHHHT----HHHHHHHHHHTTSHHHHHHHHHHHHHSPPPP-----

Foldseek 3Di:
DVVVVVLVVLLVQCVVVALASVGPDDDPVLVVLLVVCCLLLVAPLCVVSVPDDDDPVVVVVSVVCNPGPSSVSSNVCCVPPPDRDPPDDDD